Protein AF-A0A353BAY8-F1 (afdb_monomer_lite)

Secondary structure (DSSP, 8-state):
------SEEPPTT--HHHHTT-SS-EEEEEEPTT-TT-SS-EEEEEEE-TT--HHHHHHHHHHHHHHHHHHHHHHHTT----SHHHHHHHHHHHHHHHHIIIIIHHHHHS---HHHHHHHHHHHHHHHHHHHHHHHHH----------

Sequence (148 aa):
MPALRPAGVLPEDIASDQIMSLDESGVYFYPDYSDADSTTSSMAVVYFKKSASMGAMMGGGIFHMFVCAAFAAGVVARLNLPSFSSRFGYVLAMGFLIATWADVGNMIWWHYPPVWAGFHYAYDILSWTLAGLLIAAIIKPETAELPS

Structure (mmCIF, N/CA/C/O backbone):
data_AF-A0A353BAY8-F1
#
_entry.id   AF-A0A353BAY8-F1
#
loop_
_atom_site.group_PDB
_atom_site.id
_atom_site.type_symbol
_atom_site.label_atom_id
_atom_site.label_alt_id
_atom_site.label_comp_id
_atom_site.label_asym_id
_atom_site.label_entity_id
_atom_site.label_seq_id
_atom_site.pdbx_PDB_ins_code
_atom_site.Cartn_x
_atom_site.Cartn_y
_atom_site.Cartn_z
_atom_site.occupancy
_atom_site.B_iso_or_equiv
_atom_site.auth_seq_id
_atom_site.auth_comp_id
_atom_site.auth_asym_id
_atom_site.auth_atom_id
_atom_site.pdbx_PDB_model_num
ATOM 1 N N . MET A 1 1 ? 22.035 5.841 -0.884 1.00 44.66 1 MET A N 1
ATOM 2 C CA . MET A 1 1 ? 21.374 5.268 -2.077 1.00 44.66 1 MET A CA 1
ATOM 3 C C . MET A 1 1 ? 22.227 5.597 -3.285 1.00 44.66 1 MET A C 1
ATOM 5 O O . MET A 1 1 ? 22.648 6.746 -3.368 1.00 44.66 1 MET A O 1
ATOM 9 N N . PRO A 1 2 ? 22.534 4.642 -4.177 1.00 41.44 2 PRO A N 1
ATOM 10 C CA . PRO A 1 2 ? 23.128 4.990 -5.462 1.00 41.44 2 PRO A CA 1
ATOM 11 C C . PRO A 1 2 ? 22.146 5.892 -6.219 1.00 41.44 2 PRO A C 1
ATOM 13 O O . PRO A 1 2 ? 20.947 5.619 -6.231 1.00 41.44 2 PRO A O 1
ATOM 16 N N . ALA A 1 3 ? 22.638 6.993 -6.787 1.00 49.12 3 ALA A N 1
ATOM 17 C CA . ALA A 1 3 ? 21.828 7.857 -7.634 1.00 49.12 3 ALA A CA 1
ATOM 18 C C . ALA A 1 3 ? 21.283 7.023 -8.804 1.00 49.12 3 ALA A C 1
ATOM 20 O O . ALA A 1 3 ? 22.066 6.408 -9.531 1.00 49.12 3 ALA A O 1
ATOM 21 N N . LEU A 1 4 ? 19.956 6.971 -8.960 1.00 52.44 4 LEU A N 1
ATOM 22 C CA . LEU A 1 4 ? 19.326 6.410 -10.153 1.00 52.44 4 LEU A CA 1
ATOM 23 C C . LEU A 1 4 ? 19.778 7.268 -11.334 1.00 52.44 4 LEU A C 1
ATOM 25 O O . LEU A 1 4 ? 19.343 8.409 -11.476 1.00 52.44 4 LEU A O 1
ATOM 29 N N . ARG A 1 5 ? 20.707 6.749 -12.141 1.00 59.53 5 ARG A N 1
ATOM 30 C CA . ARG A 1 5 ? 21.035 7.381 -13.415 1.00 59.53 5 ARG A CA 1
ATOM 31 C C . ARG A 1 5 ? 19.842 7.159 -14.345 1.00 59.53 5 ARG A C 1
ATOM 33 O O . ARG A 1 5 ? 19.395 6.016 -14.446 1.00 59.53 5 ARG A O 1
ATOM 40 N N . PRO A 1 6 ? 19.306 8.213 -14.975 1.00 60.38 6 PRO A N 1
ATOM 41 C CA . PRO A 1 6 ? 18.285 8.034 -15.997 1.00 60.38 6 PRO A CA 1
ATOM 42 C C . PRO A 1 6 ? 18.814 7.132 -17.110 1.00 60.38 6 PRO A C 1
ATOM 44 O O . PRO A 1 6 ? 19.994 7.213 -17.456 1.00 60.38 6 PRO A O 1
ATOM 47 N N . ALA A 1 7 ? 17.936 6.292 -17.657 1.00 68.94 7 ALA A N 1
ATOM 48 C CA . ALA A 1 7 ? 18.250 5.460 -18.817 1.00 68.94 7 ALA A CA 1
ATOM 49 C C . ALA A 1 7 ? 18.396 6.323 -20.084 1.00 68.94 7 ALA A C 1
ATOM 51 O O . ALA A 1 7 ? 19.192 6.017 -20.966 1.00 68.94 7 ALA A O 1
ATOM 52 N N . GLY A 1 8 ? 17.677 7.449 -20.153 1.00 69.75 8 GLY A N 1
ATOM 53 C CA . GLY A 1 8 ? 17.826 8.431 -21.223 1.00 69.75 8 GLY A CA 1
ATOM 54 C C . GLY A 1 8 ? 16.785 9.549 -21.175 1.00 69.75 8 GLY A C 1
ATOM 55 O O . GLY A 1 8 ? 15.936 9.601 -20.282 1.00 69.75 8 GLY A O 1
ATOM 56 N N . VAL A 1 9 ? 16.858 10.441 -22.160 1.00 68.31 9 VAL A N 1
ATOM 57 C CA . VAL A 1 9 ? 15.823 11.439 -22.471 1.00 68.31 9 VAL A CA 1
ATOM 58 C C . VAL A 1 9 ? 15.078 10.942 -23.706 1.00 68.31 9 VAL A C 1
ATOM 60 O O . VAL A 1 9 ? 15.723 10.500 -24.659 1.00 68.31 9 VAL A O 1
ATOM 63 N N . LEU A 1 10 ? 13.744 10.954 -23.678 1.00 68.31 10 LEU A N 1
ATOM 64 C CA . LEU A 1 10 ? 12.954 10.586 -24.852 1.00 68.31 10 LEU A CA 1
ATOM 65 C C . LEU A 1 10 ? 12.970 11.738 -25.864 1.00 68.31 10 LEU A C 1
ATOM 67 O O . LEU A 1 10 ? 12.772 12.882 -25.457 1.00 68.31 10 LEU A O 1
ATOM 71 N N . PRO A 1 11 ? 13.180 11.466 -27.161 1.00 67.62 11 PRO A N 1
ATOM 72 C CA . PRO A 1 11 ? 12.954 12.466 -28.197 1.00 67.62 11 PRO A CA 1
ATOM 73 C C . PRO A 1 11 ? 11.479 12.909 -28.230 1.00 67.62 11 PRO A C 1
ATOM 75 O O . PRO A 1 11 ? 10.582 12.124 -27.918 1.00 67.62 11 PRO A O 1
ATOM 78 N N . GLU A 1 12 ? 11.233 14.173 -28.594 1.00 59.88 12 GLU A N 1
ATOM 79 C CA . GLU A 1 12 ? 9.893 14.795 -28.612 1.00 59.88 12 GLU A CA 1
ATOM 80 C C . GLU A 1 12 ? 8.890 14.093 -29.537 1.00 59.88 12 GLU A C 1
ATOM 82 O O . GLU A 1 12 ? 7.684 14.144 -29.303 1.00 59.88 12 GLU A O 1
ATOM 87 N N . ASP A 1 13 ? 9.377 13.440 -30.591 1.00 62.38 13 ASP A N 1
ATOM 88 C CA . ASP A 1 13 ? 8.576 12.799 -31.630 1.00 62.38 13 ASP A CA 1
ATOM 89 C C . ASP A 1 13 ? 8.397 11.292 -31.414 1.00 62.38 13 ASP A C 1
ATOM 91 O O . ASP A 1 13 ? 7.902 10.602 -32.312 1.00 62.38 13 ASP A O 1
ATOM 95 N N . ILE A 1 14 ? 8.762 10.769 -30.233 1.00 67.12 14 ILE A N 1
ATOM 96 C CA . ILE A 1 14 ? 8.607 9.344 -29.958 1.00 67.12 14 ILE A CA 1
ATOM 97 C C . ILE A 1 14 ? 7.115 8.972 -29.994 1.00 67.12 14 ILE A C 1
ATOM 99 O O . ILE A 1 14 ? 6.320 9.283 -29.105 1.00 67.12 14 ILE A O 1
ATOM 103 N N . ALA A 1 15 ? 6.713 8.284 -31.060 1.00 60.69 15 ALA A N 1
ATOM 104 C CA . ALA A 1 15 ? 5.398 7.669 -31.132 1.00 60.69 15 ALA A CA 1
ATOM 105 C C . ALA A 1 15 ? 5.310 6.552 -30.076 1.00 60.69 15 ALA A C 1
ATOM 107 O O . ALA A 1 15 ? 6.316 5.913 -29.754 1.00 60.69 15 ALA A O 1
ATOM 108 N N . SER A 1 16 ? 4.104 6.245 -29.582 1.00 60.22 16 SER A N 1
ATOM 109 C CA . SER A 1 16 ? 3.862 5.118 -28.658 1.00 60.22 16 SER A CA 1
ATOM 110 C C . SER A 1 16 ? 4.519 3.811 -29.115 1.00 60.22 16 SER A C 1
ATOM 112 O O . SER A 1 16 ? 4.970 3.006 -28.303 1.00 60.22 16 SER A O 1
ATOM 114 N N . ASP A 1 17 ? 4.622 3.635 -30.429 1.00 61.41 17 ASP A N 1
ATOM 115 C CA . ASP A 1 17 ? 5.129 2.434 -31.082 1.00 61.41 17 ASP A CA 1
ATOM 116 C C . ASP A 1 17 ? 6.667 2.355 -31.035 1.00 61.41 17 ASP A C 1
ATOM 118 O O . ASP A 1 17 ? 7.240 1.266 -31.047 1.00 61.41 17 ASP A O 1
ATOM 122 N N . GLN A 1 18 ? 7.347 3.499 -30.908 1.00 64.25 18 GLN A N 1
ATOM 123 C CA . GLN A 1 18 ? 8.800 3.593 -30.750 1.00 64.25 18 GLN A CA 1
ATOM 124 C C . GLN A 1 18 ? 9.246 3.429 -29.290 1.00 64.25 18 GLN A C 1
ATOM 126 O O . GLN A 1 18 ? 10.379 3.018 -29.047 1.00 64.25 18 GLN A O 1
ATOM 131 N N . ILE A 1 19 ? 8.368 3.635 -28.304 1.00 66.19 19 ILE A N 1
ATOM 132 C CA . ILE A 1 19 ? 8.665 3.344 -26.885 1.00 66.19 19 ILE A CA 1
ATOM 133 C C . ILE A 1 19 ? 9.015 1.860 -26.697 1.00 66.19 19 ILE A C 1
ATOM 135 O O . ILE A 1 19 ? 9.903 1.505 -25.924 1.00 66.19 19 ILE A O 1
ATOM 139 N N . MET A 1 20 ? 8.370 0.980 -27.464 1.00 65.88 20 MET A N 1
ATOM 140 C CA . MET A 1 20 ? 8.646 -0.460 -27.446 1.00 65.88 20 MET A CA 1
ATOM 141 C C . MET A 1 20 ? 10.010 -0.818 -28.064 1.00 65.88 20 MET A C 1
ATOM 143 O O . MET A 1 20 ? 10.485 -1.940 -27.882 1.00 65.88 20 MET A O 1
ATOM 147 N N . SER A 1 21 ? 10.650 0.125 -28.769 1.00 70.75 21 SER A N 1
ATOM 148 C CA . SER A 1 21 ? 11.984 -0.036 -29.362 1.00 70.75 21 SER A CA 1
ATOM 149 C C . SER A 1 21 ? 13.133 0.339 -28.420 1.00 70.75 21 SER A C 1
ATOM 151 O O . SER A 1 21 ? 14.282 0.060 -28.747 1.00 70.75 21 SER A O 1
ATOM 153 N N . LEU A 1 22 ? 12.841 0.910 -27.243 1.00 74.19 22 LEU A N 1
ATOM 154 C CA . LEU A 1 22 ? 13.859 1.267 -26.252 1.00 74.19 22 LEU A CA 1
ATOM 155 C C . LEU A 1 22 ? 14.697 0.045 -25.848 1.00 74.19 22 LEU A C 1
ATOM 157 O O . LEU A 1 22 ? 14.179 -1.061 -25.656 1.00 74.19 22 LEU A O 1
ATOM 161 N N . ASP A 1 23 ? 16.008 0.237 -25.708 1.00 72.31 23 ASP A N 1
ATOM 162 C CA . ASP A 1 23 ? 16.954 -0.863 -25.498 1.00 72.31 23 ASP A CA 1
ATOM 163 C C . ASP A 1 23 ? 16.815 -1.518 -24.117 1.00 72.31 23 ASP A C 1
ATOM 165 O O . ASP A 1 23 ? 16.898 -2.748 -24.011 1.00 72.31 23 ASP A O 1
ATOM 169 N N . GLU A 1 24 ? 16.489 -0.737 -23.085 1.00 78.00 24 GLU A N 1
ATOM 170 C CA . GLU A 1 24 ? 16.426 -1.177 -21.690 1.00 78.00 24 GLU A CA 1
ATOM 171 C C . GLU A 1 24 ? 15.165 -0.703 -20.946 1.00 78.00 24 GLU A C 1
ATOM 173 O O . GLU A 1 24 ? 14.406 0.138 -21.412 1.00 78.00 24 GLU A O 1
ATOM 178 N N . SER A 1 25 ? 14.894 -1.312 -19.786 1.00 81.94 25 SER A N 1
ATOM 179 C CA . SER A 1 25 ? 13.868 -0.817 -18.857 1.00 81.94 25 SER A CA 1
ATOM 180 C C . SER A 1 25 ? 14.494 0.224 -17.943 1.00 81.94 25 SER A C 1
ATOM 182 O O . SER A 1 25 ? 15.594 0.000 -17.439 1.00 81.94 25 SER A O 1
ATOM 184 N N . GLY A 1 26 ? 13.799 1.320 -17.658 1.00 81.00 26 GLY A N 1
ATOM 185 C CA . GLY A 1 26 ? 14.408 2.396 -16.892 1.00 81.00 26 GLY A CA 1
ATOM 186 C C . GLY A 1 26 ? 13.534 3.622 -16.728 1.00 81.00 26 GLY A C 1
ATOM 187 O O . GLY A 1 26 ? 12.377 3.654 -17.143 1.00 81.00 26 GLY A O 1
ATOM 188 N N . VAL A 1 27 ? 14.112 4.618 -16.064 1.00 79.12 27 VAL A N 1
ATOM 189 C CA . VAL A 1 27 ? 13.515 5.940 -15.897 1.00 79.12 27 VAL A CA 1
ATOM 190 C C . VAL A 1 27 ? 13.943 6.811 -17.069 1.00 79.12 27 VAL A C 1
ATOM 192 O O . VAL A 1 27 ? 15.140 6.960 -17.320 1.00 79.12 27 VAL A O 1
ATOM 195 N N . TYR A 1 28 ? 12.963 7.393 -17.744 1.00 79.06 28 TYR A N 1
ATOM 196 C CA . TYR A 1 28 ? 13.140 8.276 -18.879 1.00 79.06 28 TYR A CA 1
ATOM 197 C C . TYR A 1 28 ? 12.541 9.646 -18.578 1.00 79.06 28 TYR A C 1
ATOM 199 O O . TYR A 1 28 ? 11.479 9.754 -17.959 1.00 79.06 28 TYR A O 1
ATOM 207 N N . PHE A 1 29 ? 13.226 10.690 -19.028 1.00 78.00 29 PHE A N 1
ATOM 208 C CA . PHE A 1 29 ? 12.716 12.054 -18.963 1.00 78.00 29 PHE A CA 1
ATOM 209 C C . PHE A 1 29 ? 11.968 12.385 -20.246 1.00 78.00 29 PHE A C 1
ATOM 211 O O . PHE A 1 29 ? 12.490 12.168 -21.340 1.00 78.00 29 PHE A O 1
ATOM 218 N N . TYR A 1 30 ? 10.753 12.898 -20.096 1.00 73.06 30 TYR A N 1
ATOM 219 C CA . TYR A 1 30 ? 9.973 13.442 -21.194 1.00 73.06 30 TYR A CA 1
ATOM 220 C C . TYR A 1 30 ? 10.200 14.964 -21.255 1.00 73.06 30 TYR A C 1
ATOM 222 O O . TYR A 1 30 ? 10.015 15.627 -20.221 1.00 73.06 30 TYR A O 1
ATOM 230 N N . PRO A 1 31 ? 10.630 15.509 -22.407 1.00 69.00 31 PRO A N 1
ATOM 231 C CA . PRO A 1 31 ? 10.996 16.917 -22.543 1.00 69.00 31 PRO A CA 1
ATOM 232 C C . PRO A 1 31 ? 9.793 17.846 -22.342 1.00 69.00 31 PRO A C 1
ATOM 234 O O . PRO A 1 31 ? 8.636 17.450 -22.491 1.00 69.00 31 PRO A O 1
ATOM 237 N N . ASP A 1 32 ? 10.070 19.081 -21.936 1.00 70.62 32 ASP A N 1
ATOM 238 C CA . ASP A 1 32 ? 9.067 20.136 -21.816 1.00 70.62 32 ASP A CA 1
ATOM 239 C C . ASP A 1 32 ? 8.736 20.719 -23.197 1.00 70.62 32 ASP A C 1
ATOM 241 O O . ASP A 1 32 ? 9.614 21.253 -23.865 1.00 70.62 32 ASP A O 1
ATOM 245 N N . TYR A 1 33 ? 7.463 20.665 -23.607 1.00 66.69 33 TYR A N 1
ATOM 246 C CA . TYR A 1 33 ? 7.010 21.196 -24.903 1.00 66.69 33 TYR A CA 1
ATOM 247 C C . TYR A 1 33 ? 7.247 22.704 -25.070 1.00 66.69 33 TYR A C 1
ATOM 249 O O . TYR A 1 33 ? 7.201 23.221 -26.185 1.00 66.69 33 TYR A O 1
ATOM 257 N N . SER A 1 34 ? 7.420 23.438 -23.967 1.00 69.62 34 SER A N 1
ATOM 258 C CA . SER A 1 34 ? 7.703 24.873 -24.006 1.00 69.62 34 SER A CA 1
ATOM 259 C C . SER A 1 34 ? 9.184 25.197 -24.222 1.00 69.62 34 SER A C 1
ATOM 261 O O . SER A 1 34 ? 9.498 26.325 -24.604 1.00 69.62 34 SER A O 1
ATOM 263 N N . ASP A 1 35 ? 10.075 24.220 -24.019 1.00 67.06 35 ASP A N 1
ATOM 264 C CA . ASP A 1 35 ? 11.524 24.355 -24.174 1.00 67.06 35 ASP A CA 1
ATOM 265 C C . ASP A 1 35 ? 12.165 22.991 -24.509 1.00 67.06 35 ASP A C 1
ATOM 267 O O . ASP A 1 35 ? 12.870 22.378 -23.697 1.00 67.06 35 ASP A O 1
ATOM 271 N N . ALA A 1 36 ? 11.874 22.518 -25.726 1.00 59.19 36 ALA A N 1
ATOM 272 C CA . ALA A 1 36 ? 12.259 21.209 -26.260 1.00 59.19 36 ALA A CA 1
ATOM 273 C C . ALA A 1 36 ? 13.777 20.951 -26.279 1.00 59.19 36 ALA A C 1
ATOM 275 O O . ALA A 1 36 ? 14.218 19.804 -26.198 1.00 59.19 36 ALA A O 1
ATOM 276 N N . ASP A 1 37 ? 14.579 22.017 -26.361 1.00 61.03 37 ASP A N 1
ATOM 277 C CA . ASP A 1 37 ? 16.043 21.948 -26.396 1.00 61.03 37 ASP A CA 1
ATOM 278 C C . ASP A 1 37 ? 16.666 21.906 -24.987 1.00 61.03 37 ASP A C 1
ATOM 280 O O . ASP A 1 37 ? 17.872 21.663 -24.830 1.00 61.03 37 ASP A O 1
ATOM 284 N N . SER A 1 38 ? 15.874 22.126 -23.932 1.00 59.50 38 SER A N 1
ATOM 285 C CA . SER A 1 38 ? 16.382 22.121 -22.566 1.00 59.50 38 SER A CA 1
ATOM 286 C C . SER A 1 38 ? 16.523 20.696 -22.021 1.00 59.50 38 SER A C 1
ATOM 288 O O . SER A 1 38 ? 15.573 19.980 -21.725 1.00 59.50 38 SER A O 1
ATOM 290 N N . THR A 1 39 ? 17.768 20.280 -21.791 1.00 55.41 39 THR A N 1
ATOM 291 C CA . THR A 1 39 ? 18.076 19.022 -21.074 1.00 55.41 39 THR A CA 1
ATOM 292 C C . THR A 1 39 ? 17.857 19.125 -19.559 1.00 55.41 39 THR A C 1
ATOM 294 O O . THR A 1 39 ? 18.055 18.156 -18.825 1.00 55.41 39 THR A O 1
ATOM 297 N N . THR A 1 40 ? 17.468 20.309 -19.080 1.00 61.97 40 THR A N 1
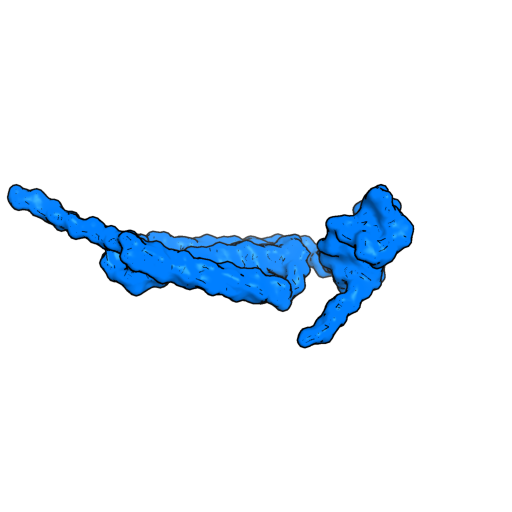ATOM 298 C CA . THR A 1 40 ? 17.285 20.645 -17.664 1.00 61.97 40 THR A CA 1
ATOM 299 C C . THR A 1 40 ? 15.823 20.782 -17.245 1.00 61.97 40 THR A C 1
ATOM 301 O O . THR A 1 40 ? 15.562 20.719 -16.044 1.00 61.97 40 THR A O 1
ATOM 304 N N . SER A 1 41 ? 14.882 20.957 -18.185 1.00 63.22 41 SER A N 1
ATOM 305 C CA . SER A 1 41 ? 13.442 20.967 -17.899 1.00 63.22 41 SER A CA 1
ATOM 306 C C . SER A 1 41 ? 12.808 19.688 -18.434 1.00 63.22 41 SER A C 1
ATOM 308 O O . SER A 1 41 ? 12.740 19.460 -19.638 1.00 63.22 41 SER A O 1
ATOM 310 N N . SER A 1 42 ? 12.352 18.822 -17.533 1.00 64.69 42 SER A N 1
ATOM 311 C CA . SER A 1 42 ? 11.546 17.656 -17.893 1.00 64.69 42 SER A CA 1
ATOM 312 C C . SER A 1 42 ? 10.123 17.879 -17.415 1.00 64.69 42 SER A C 1
ATOM 314 O O . SER A 1 42 ? 9.907 18.071 -16.216 1.00 64.69 42 SER A O 1
ATOM 316 N N . MET A 1 43 ? 9.152 17.788 -18.318 1.00 73.06 43 MET A N 1
ATOM 317 C CA . MET A 1 43 ? 7.738 17.891 -17.960 1.00 73.06 43 MET A CA 1
ATOM 318 C C . MET A 1 43 ? 7.258 16.643 -17.210 1.00 73.06 43 MET A C 1
ATOM 320 O O . MET A 1 43 ? 6.408 16.737 -16.324 1.00 73.06 43 MET A O 1
ATOM 324 N N . ALA A 1 44 ? 7.804 15.470 -17.540 1.00 74.25 44 ALA A N 1
ATOM 325 C CA . ALA A 1 44 ? 7.454 14.226 -16.867 1.00 74.25 44 ALA A CA 1
ATOM 326 C C . ALA A 1 44 ? 8.649 13.281 -16.727 1.00 74.25 44 ALA A C 1
ATOM 328 O O . ALA A 1 44 ? 9.585 13.280 -17.527 1.00 74.25 44 ALA A O 1
ATOM 329 N N . VAL A 1 45 ? 8.574 12.436 -15.702 1.00 75.62 45 VAL A N 1
ATOM 330 C CA . VAL A 1 45 ? 9.491 11.321 -15.469 1.00 75.62 45 VAL A CA 1
ATOM 331 C C . VAL A 1 45 ? 8.679 10.042 -15.604 1.00 75.62 45 VAL A C 1
ATOM 333 O O . VAL A 1 45 ? 7.724 9.841 -14.855 1.00 75.62 45 VAL A O 1
ATOM 336 N N . VAL A 1 46 ? 9.035 9.185 -16.558 1.00 77.69 46 VAL A N 1
ATOM 337 C CA . VAL A 1 46 ? 8.283 7.962 -16.861 1.00 77.69 46 VAL A CA 1
ATOM 338 C C . VAL A 1 46 ? 9.178 6.749 -16.669 1.00 77.69 46 VAL A C 1
ATOM 340 O O . VAL A 1 46 ? 10.320 6.725 -17.119 1.00 77.69 46 VAL A O 1
ATOM 343 N N . TYR A 1 47 ? 8.663 5.726 -15.993 1.00 79.44 47 TYR A N 1
ATOM 344 C CA . TYR A 1 47 ? 9.339 4.439 -15.886 1.00 79.44 47 TYR A CA 1
ATOM 345 C C . TYR A 1 47 ? 8.777 3.462 -16.919 1.00 79.44 47 TYR A C 1
ATOM 347 O O . TYR A 1 47 ? 7.574 3.207 -16.936 1.00 79.44 47 TYR A O 1
ATOM 355 N N . PHE A 1 48 ? 9.648 2.884 -17.747 1.00 79.25 48 PHE A N 1
ATOM 356 C CA . PHE A 1 48 ? 9.275 1.879 -18.741 1.00 79.25 48 PHE A CA 1
ATOM 357 C C . PHE A 1 48 ? 9.839 0.507 -18.392 1.00 79.25 48 PHE A C 1
ATOM 359 O O . PHE A 1 48 ? 11.019 0.362 -18.066 1.00 79.25 48 PHE A O 1
ATOM 366 N N . LYS A 1 49 ? 8.992 -0.520 -18.524 1.00 78.38 49 LYS A N 1
ATOM 367 C CA . LYS A 1 49 ? 9.373 -1.928 -18.386 1.00 78.38 49 LYS A CA 1
ATOM 368 C C . LYS A 1 49 ? 9.138 -2.670 -19.700 1.00 78.38 49 LYS A C 1
ATOM 370 O O . LYS A 1 49 ? 7.999 -2.878 -20.104 1.00 78.38 49 LYS A O 1
ATOM 375 N N . LYS A 1 50 ? 10.227 -3.111 -20.330 1.00 72.12 50 LYS A N 1
ATOM 376 C CA . LYS A 1 50 ? 10.258 -3.676 -21.692 1.00 72.12 50 LYS A CA 1
ATOM 377 C C . LYS A 1 50 ? 9.561 -5.035 -21.835 1.00 72.12 50 LYS A C 1
ATOM 379 O O . LYS A 1 50 ? 9.033 -5.347 -22.893 1.00 72.12 50 LYS A O 1
ATOM 384 N N . SER A 1 51 ? 9.557 -5.865 -20.791 1.00 66.81 51 SER A N 1
ATOM 385 C CA . SER A 1 51 ? 9.078 -7.257 -20.862 1.00 66.81 51 SER A CA 1
ATOM 386 C C . SER A 1 51 ? 8.020 -7.577 -19.806 1.00 66.81 51 SER A C 1
ATOM 388 O O . SER A 1 51 ? 8.176 -8.452 -18.950 1.00 66.81 51 SER A O 1
ATOM 390 N N . ALA A 1 52 ? 6.900 -6.862 -19.860 1.00 73.06 52 ALA A N 1
ATOM 391 C CA . ALA A 1 52 ? 5.726 -7.203 -19.072 1.00 73.06 52 ALA A CA 1
ATOM 392 C C . ALA A 1 52 ? 4.963 -8.371 -19.723 1.00 73.06 52 ALA A C 1
ATOM 394 O O . ALA A 1 52 ? 4.335 -8.217 -20.767 1.00 73.06 52 ALA A O 1
ATOM 395 N N . SER A 1 53 ? 4.995 -9.556 -19.107 1.00 87.75 53 SER A N 1
ATOM 396 C CA . SER A 1 53 ? 4.090 -10.638 -19.508 1.00 87.75 53 SER A CA 1
ATOM 397 C C . SER A 1 53 ? 2.665 -10.283 -19.087 1.00 87.75 53 SER A C 1
ATOM 399 O O . SER A 1 53 ? 2.367 -10.243 -17.892 1.00 87.75 53 SER A O 1
ATOM 401 N N . MET A 1 54 ? 1.779 -10.068 -20.064 1.00 87.19 54 MET A N 1
ATOM 402 C CA . MET A 1 54 ? 0.360 -9.795 -19.813 1.00 87.19 54 MET A CA 1
ATOM 403 C C . MET A 1 54 ? -0.282 -10.901 -18.962 1.00 87.19 54 MET A C 1
ATOM 405 O O . MET A 1 54 ? -1.004 -10.615 -18.014 1.00 87.19 54 MET A O 1
ATOM 409 N N . GLY A 1 55 ? 0.037 -12.170 -19.239 1.00 92.44 55 GLY A N 1
ATO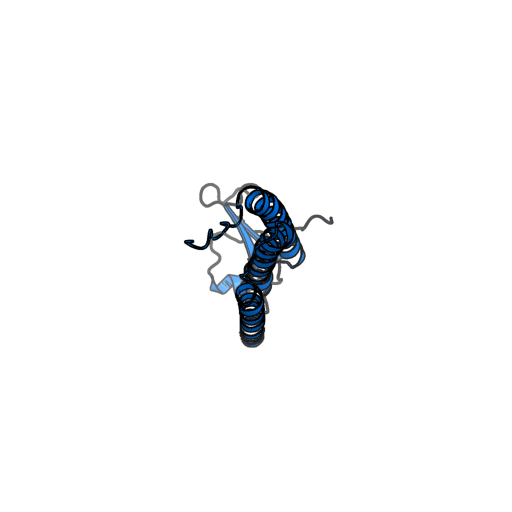M 410 C CA . GLY A 1 55 ? -0.465 -13.300 -18.452 1.00 92.44 55 GLY A CA 1
ATOM 411 C C . GLY A 1 55 ? 0.008 -13.272 -16.996 1.00 92.44 55 GLY A C 1
ATOM 412 O O . GLY A 1 55 ? -0.782 -13.528 -16.090 1.00 92.44 55 GLY A O 1
ATOM 413 N N . ALA A 1 56 ? 1.270 -12.903 -16.753 1.00 91.06 56 ALA A N 1
ATOM 414 C CA . ALA A 1 56 ? 1.798 -12.765 -15.395 1.00 91.06 56 ALA A CA 1
ATOM 415 C C . ALA A 1 56 ? 1.181 -11.567 -14.653 1.00 91.06 56 ALA A C 1
ATOM 417 O O . ALA A 1 56 ? 0.870 -11.686 -13.471 1.00 91.06 56 ALA A O 1
ATOM 418 N N . MET A 1 57 ? 0.965 -10.443 -15.345 1.00 92.50 57 MET A N 1
ATOM 419 C CA . MET A 1 57 ? 0.281 -9.267 -14.797 1.00 92.50 57 MET A CA 1
ATOM 420 C C . MET A 1 57 ? -1.163 -9.603 -14.410 1.00 92.50 57 MET A C 1
ATOM 422 O O . MET A 1 57 ? -1.562 -9.348 -13.279 1.00 92.50 57 MET A O 1
ATOM 426 N N . MET A 1 58 ? -1.919 -10.245 -15.306 1.00 95.62 58 MET A N 1
ATOM 427 C CA . MET A 1 58 ? -3.292 -10.689 -15.044 1.00 95.62 58 MET A CA 1
ATOM 428 C C . MET A 1 58 ? -3.359 -11.682 -13.881 1.00 95.62 58 MET A C 1
ATOM 430 O O . MET A 1 58 ? -4.147 -11.500 -12.956 1.00 95.62 58 MET A O 1
ATOM 434 N N . GLY A 1 59 ? -2.520 -12.723 -13.902 1.00 96.31 59 GLY A N 1
ATOM 435 C CA . GLY A 1 59 ? -2.492 -13.741 -12.850 1.00 96.31 59 GLY A CA 1
ATOM 436 C C . GLY A 1 59 ? -2.100 -13.164 -11.489 1.00 96.31 59 GLY A C 1
ATOM 437 O O . GLY A 1 59 ? -2.765 -13.434 -10.489 1.00 96.31 59 GLY A O 1
ATOM 438 N N . GLY A 1 60 ? -1.068 -12.314 -11.460 1.00 95.81 60 GLY A N 1
ATOM 439 C CA . GLY A 1 60 ? -0.655 -11.585 -10.263 1.00 95.81 60 GLY A CA 1
ATOM 440 C C . GLY A 1 60 ? -1.748 -10.647 -9.754 1.00 95.81 60 GLY A C 1
ATOM 441 O O . GLY A 1 60 ? -2.021 -10.629 -8.558 1.00 95.81 60 GLY A O 1
ATOM 442 N N . GLY A 1 61 ? -2.423 -9.936 -10.659 1.00 96.25 61 GLY A N 1
ATOM 443 C CA . GLY A 1 61 ? -3.525 -9.032 -10.346 1.00 96.25 61 GLY A CA 1
ATOM 444 C C . GLY A 1 61 ? -4.729 -9.749 -9.741 1.00 96.25 61 GLY A C 1
ATOM 445 O O . GLY A 1 61 ? -5.243 -9.318 -8.714 1.00 96.25 61 GLY A O 1
ATOM 446 N N . ILE A 1 62 ? -5.149 -10.883 -10.311 1.00 98.00 62 ILE A N 1
ATOM 447 C CA . ILE A 1 62 ? -6.251 -11.697 -9.770 1.00 98.00 62 ILE A CA 1
ATOM 448 C C . ILE A 1 62 ? -5.915 -12.197 -8.365 1.00 98.00 62 ILE A C 1
ATOM 450 O O . ILE A 1 62 ? -6.726 -12.062 -7.448 1.00 98.00 62 ILE A O 1
ATOM 454 N N . PHE A 1 63 ? -4.719 -12.759 -8.184 1.00 98.06 63 PHE A N 1
ATOM 455 C CA . PHE A 1 63 ? -4.290 -13.253 -6.8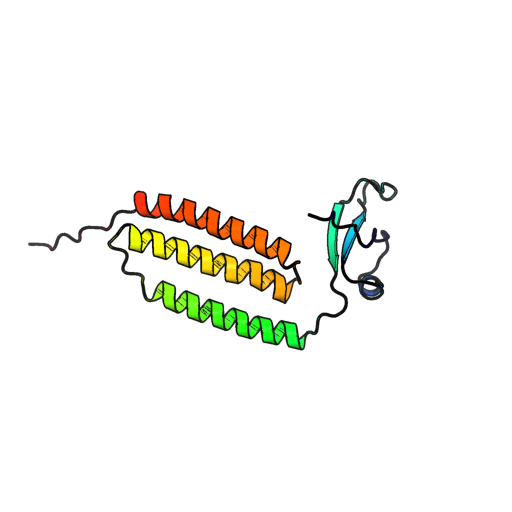80 1.00 98.06 63 PHE A CA 1
ATOM 456 C C . PHE A 1 63 ? -4.215 -12.125 -5.842 1.00 98.06 63 PHE A C 1
ATOM 458 O O . PHE A 1 63 ? -4.703 -12.273 -4.724 1.00 98.06 63 PHE A O 1
ATOM 465 N N . HIS A 1 64 ? -3.666 -10.972 -6.223 1.00 97.94 64 HIS A N 1
ATOM 466 C CA . HIS A 1 64 ? -3.598 -9.782 -5.376 1.00 97.94 64 HIS A CA 1
ATOM 467 C C . HIS A 1 64 ? -4.988 -9.280 -4.969 1.00 97.94 64 HIS A C 1
ATOM 469 O O . HIS A 1 64 ? -5.227 -9.075 -3.780 1.00 97.94 64 HIS A O 1
ATOM 475 N N . MET A 1 65 ? -5.934 -9.186 -5.909 1.00 98.00 65 MET A N 1
ATOM 476 C CA . MET A 1 65 ? -7.319 -8.808 -5.603 1.00 98.00 65 MET A CA 1
ATOM 477 C C . MET A 1 65 ? -7.996 -9.808 -4.662 1.00 98.00 65 MET A C 1
ATOM 479 O O . MET A 1 65 ? -8.705 -9.396 -3.745 1.00 98.00 65 MET A O 1
ATOM 483 N N . PHE A 1 66 ? -7.748 -11.111 -4.831 1.00 98.25 66 PHE A N 1
ATOM 484 C CA . PHE A 1 66 ? -8.248 -12.136 -3.915 1.00 98.25 66 PHE A CA 1
ATOM 485 C C . PHE A 1 66 ? -7.707 -11.945 -2.490 1.00 98.25 66 PHE A C 1
ATOM 487 O O . PHE A 1 66 ? -8.478 -11.979 -1.530 1.00 98.25 66 PHE A O 1
ATOM 494 N N . VAL A 1 67 ? -6.404 -11.689 -2.341 1.00 98.00 67 VAL A N 1
ATOM 495 C CA . VAL A 1 67 ? -5.778 -11.424 -1.035 1.00 98.00 67 VAL A CA 1
ATOM 496 C C . VAL A 1 67 ? -6.364 -10.167 -0.388 1.00 98.00 67 VAL A C 1
ATOM 498 O O . VAL A 1 67 ? -6.739 -10.207 0.784 1.00 98.00 67 VAL A O 1
ATOM 501 N N . CYS A 1 68 ? -6.506 -9.071 -1.140 1.00 98.06 68 CYS A N 1
ATOM 502 C CA . CYS A 1 68 ? -7.132 -7.845 -0.644 1.00 98.06 68 CYS A CA 1
ATOM 503 C C . CYS A 1 68 ? -8.586 -8.078 -0.212 1.00 98.06 68 CYS A C 1
ATOM 505 O O . CYS A 1 68 ? -8.981 -7.616 0.855 1.00 98.06 68 CYS A O 1
ATOM 507 N N . ALA A 1 69 ? -9.370 -8.832 -0.987 1.00 98.12 69 ALA A N 1
ATOM 508 C CA . ALA A 1 69 ? -10.754 -9.154 -0.647 1.00 98.12 69 ALA A CA 1
ATOM 509 C C . ALA A 1 69 ? -10.855 -10.013 0.624 1.00 98.12 69 ALA A C 1
ATOM 511 O O . ALA A 1 69 ? -11.667 -9.720 1.502 1.00 98.12 69 ALA A O 1
ATOM 512 N N . ALA A 1 70 ? -10.006 -11.036 0.763 1.00 97.75 70 ALA A N 1
ATOM 513 C CA . ALA A 1 70 ? -9.953 -11.872 1.960 1.00 97.75 70 ALA A CA 1
ATOM 514 C C . ALA A 1 70 ? -9.552 -11.062 3.202 1.00 97.75 70 ALA A C 1
ATOM 516 O O . ALA A 1 70 ? -10.147 -11.217 4.271 1.00 97.75 70 ALA A O 1
ATOM 517 N N . PHE A 1 71 ? -8.581 -10.156 3.059 1.00 97.00 71 PHE A N 1
ATOM 518 C CA . PHE A 1 71 ? -8.171 -9.278 4.147 1.00 97.00 71 PHE A CA 1
ATOM 519 C C . PHE A 1 71 ? -9.287 -8.294 4.526 1.00 97.00 71 PHE A C 1
ATOM 521 O O . PHE A 1 71 ? -9.639 -8.199 5.702 1.00 97.00 71 PHE A O 1
ATOM 528 N N . ALA A 1 72 ? -9.916 -7.640 3.547 1.00 96.81 72 ALA A N 1
ATOM 529 C CA . ALA A 1 72 ? -11.058 -6.758 3.776 1.00 96.81 72 ALA A CA 1
ATOM 530 C C . ALA A 1 72 ? -12.201 -7.483 4.501 1.00 96.81 72 ALA A C 1
ATOM 532 O O . ALA A 1 72 ? -12.729 -6.966 5.485 1.00 96.81 72 ALA A O 1
ATOM 533 N N . ALA A 1 73 ? -12.530 -8.710 4.085 1.00 97.19 73 ALA A N 1
ATOM 534 C CA . ALA A 1 73 ? -13.523 -9.539 4.763 1.00 97.19 73 ALA A CA 1
ATOM 535 C C . ALA A 1 73 ? -13.142 -9.805 6.229 1.00 97.19 73 ALA A C 1
ATOM 537 O O . ALA A 1 73 ? -13.986 -9.685 7.116 1.00 97.19 73 ALA A O 1
ATOM 538 N N . GLY A 1 74 ? -11.868 -10.104 6.506 1.00 94.75 74 GLY A N 1
ATOM 539 C CA . GLY A 1 74 ? -11.360 -10.289 7.866 1.00 94.75 74 GLY A CA 1
ATOM 540 C C . GLY A 1 74 ? -11.473 -9.035 8.741 1.00 94.75 74 GLY A C 1
ATOM 541 O O . GLY A 1 74 ? -11.859 -9.138 9.906 1.00 94.75 74 GLY A O 1
ATOM 542 N N . VAL A 1 75 ? -11.185 -7.855 8.183 1.00 93.38 75 VAL A N 1
ATOM 543 C CA . VAL A 1 75 ? -11.310 -6.567 8.887 1.00 93.38 75 VAL A CA 1
ATOM 544 C C . VAL A 1 75 ? -12.777 -6.244 9.180 1.00 93.38 75 VAL A C 1
ATOM 546 O O . VAL A 1 75 ? -13.132 -5.953 10.322 1.00 93.38 75 VAL A O 1
ATOM 549 N N . VAL A 1 76 ? -13.652 -6.372 8.179 1.00 93.50 76 VAL A N 1
ATOM 550 C CA . VAL A 1 76 ? -15.096 -6.106 8.303 1.00 93.50 76 VAL A CA 1
ATOM 551 C C . VAL A 1 76 ? -15.783 -7.097 9.248 1.00 93.50 76 VAL A C 1
ATOM 553 O O . VAL A 1 76 ? -16.697 -6.728 9.981 1.00 93.50 76 VAL A O 1
ATOM 556 N N . ALA A 1 77 ? -15.316 -8.343 9.327 1.00 92.06 77 ALA A N 1
ATOM 557 C CA . ALA A 1 77 ? -15.833 -9.314 10.292 1.00 92.06 77 ALA A CA 1
ATOM 558 C C . ALA A 1 77 ? -15.573 -8.918 11.763 1.00 92.06 77 ALA A C 1
ATOM 560 O O . ALA A 1 77 ? -16.125 -9.533 12.676 1.00 92.06 77 ALA A O 1
ATOM 561 N N . ARG A 1 78 ? -14.732 -7.906 12.025 1.00 87.31 78 ARG A N 1
ATOM 562 C CA . ARG A 1 78 ? -14.314 -7.462 13.365 1.00 87.31 78 ARG A CA 1
ATOM 563 C C . ARG A 1 78 ? -14.758 -6.028 13.688 1.00 87.31 78 ARG A C 1
ATOM 565 O O . ARG A 1 78 ? -14.048 -5.304 14.374 1.00 87.31 78 ARG A O 1
ATOM 572 N N . LEU A 1 79 ? -15.962 -5.640 13.263 1.00 86.19 79 LEU A N 1
ATOM 573 C CA . LEU A 1 79 ? -16.540 -4.302 13.493 1.00 86.19 79 LEU A CA 1
ATOM 574 C C . LEU A 1 79 ? -16.995 -4.003 14.935 1.00 86.19 79 LEU A C 1
ATOM 576 O O . LEU A 1 79 ? -17.483 -2.909 15.209 1.00 86.19 79 LEU A O 1
ATOM 580 N N . ASN A 1 80 ? -16.842 -4.933 15.878 1.00 88.12 80 ASN A N 1
ATOM 581 C CA . ASN A 1 80 ? -17.105 -4.635 17.284 1.00 88.12 80 ASN A CA 1
ATOM 582 C C . ASN A 1 80 ? -15.907 -3.886 17.894 1.00 88.12 80 ASN A C 1
ATOM 584 O O . ASN A 1 80 ? -14.888 -4.509 18.203 1.00 88.12 80 ASN A O 1
ATOM 588 N N . LEU A 1 81 ? -16.028 -2.562 18.064 1.00 90.38 81 LEU A N 1
ATOM 589 C CA . LEU A 1 81 ? -14.913 -1.666 18.415 1.00 90.38 81 LEU A CA 1
ATOM 590 C C . LEU A 1 81 ? -15.056 -0.964 19.795 1.00 90.38 81 LEU A C 1
ATOM 592 O O . LEU A 1 81 ? -14.971 0.271 19.882 1.00 90.38 81 LEU A O 1
ATOM 596 N N . PRO A 1 82 ? -15.256 -1.704 20.905 1.00 92.06 82 PRO A N 1
ATOM 597 C CA . PRO A 1 82 ? -15.570 -1.113 22.208 1.00 92.06 82 PRO A CA 1
ATOM 598 C C . PRO A 1 82 ? -14.363 -0.424 22.860 1.00 92.06 82 PRO A C 1
ATOM 600 O O . PRO A 1 82 ? -14.502 0.529 23.623 1.00 92.06 82 PRO A O 1
ATOM 603 N N . SER A 1 83 ? -13.145 -0.867 22.564 1.00 93.56 83 SER A N 1
ATOM 604 C CA . SER A 1 83 ? -11.929 -0.360 23.200 1.00 93.56 83 SER A CA 1
ATOM 605 C C . SER A 1 83 ? -11.124 0.535 22.265 1.00 93.56 83 SER A C 1
ATOM 607 O O . SER A 1 83 ? -11.200 0.411 21.040 1.00 93.56 83 SER A O 1
ATOM 609 N N . PHE A 1 84 ? -10.297 1.406 22.845 1.00 95.06 84 PHE A N 1
ATOM 610 C CA . PHE A 1 84 ? -9.326 2.195 22.084 1.00 95.06 84 PHE A CA 1
ATOM 611 C C . PHE A 1 84 ? -8.490 1.300 21.161 1.00 95.06 84 PHE A C 1
ATOM 613 O O . PHE A 1 84 ? -8.415 1.551 19.962 1.00 95.06 84 PHE A O 1
ATOM 620 N N . SER A 1 85 ? -7.939 0.206 21.699 1.00 94.56 85 SER A N 1
ATOM 621 C CA . SER A 1 85 ? -7.114 -0.738 20.941 1.00 94.56 85 SER A CA 1
ATOM 622 C C . SER A 1 85 ? -7.868 -1.377 19.777 1.00 94.56 85 SER A C 1
ATOM 624 O O . SER A 1 85 ? -7.281 -1.550 18.715 1.00 94.56 85 SER A O 1
ATOM 626 N N . SER A 1 86 ? -9.160 -1.689 19.938 1.00 94.75 86 SER A N 1
ATOM 627 C CA . SER A 1 86 ? -9.971 -2.223 18.836 1.00 94.75 86 SER A CA 1
ATOM 628 C C . SER A 1 86 ? -10.193 -1.192 17.726 1.00 94.75 86 SER A C 1
ATOM 630 O O . SER A 1 86 ? -9.981 -1.515 16.562 1.00 94.75 86 SER A O 1
ATOM 632 N N . ARG A 1 87 ? -10.513 0.067 18.064 1.00 95.31 87 ARG A N 1
ATOM 633 C CA . ARG A 1 87 ? -10.671 1.157 17.082 1.00 95.31 87 ARG A CA 1
ATOM 634 C C . ARG A 1 87 ? -9.367 1.469 16.358 1.00 95.31 87 ARG A C 1
ATOM 636 O O . ARG A 1 87 ? -9.349 1.545 15.135 1.00 95.31 87 ARG A O 1
ATOM 643 N N . PHE A 1 88 ? -8.278 1.603 17.113 1.00 96.69 88 PHE A N 1
ATOM 644 C CA . PHE A 1 88 ? -6.949 1.827 16.555 1.00 96.69 88 PHE A CA 1
ATOM 645 C C . PHE A 1 88 ? -6.548 0.676 15.630 1.00 96.69 88 PHE A C 1
ATOM 647 O O . PHE A 1 88 ? -6.175 0.913 14.486 1.00 96.69 88 PHE A O 1
ATOM 654 N N . GLY A 1 89 ? -6.687 -0.567 16.100 1.00 96.06 89 GLY A N 1
ATOM 655 C CA . GLY A 1 89 ? -6.366 -1.760 15.322 1.00 96.06 89 GLY A CA 1
ATOM 656 C C . GLY A 1 89 ? -7.184 -1.865 14.037 1.00 96.06 89 GLY A C 1
ATOM 657 O O . GLY A 1 89 ? -6.631 -2.230 13.005 1.00 96.06 89 GLY A O 1
ATOM 658 N N . TYR A 1 90 ? -8.464 -1.485 14.068 1.00 96.00 90 TYR A N 1
ATOM 659 C CA . TYR A 1 90 ? -9.313 -1.440 12.878 1.00 96.00 90 TYR A CA 1
ATOM 660 C C . TYR A 1 90 ? -8.807 -0.425 11.847 1.00 96.00 90 TYR A C 1
ATOM 662 O O . TYR A 1 90 ? -8.609 -0.776 10.686 1.00 96.00 90 TYR A O 1
ATOM 670 N N . VAL A 1 91 ? -8.546 0.820 12.263 1.00 96.94 91 VAL A N 1
ATOM 671 C CA . VAL A 1 91 ? -8.045 1.867 11.356 1.00 96.94 91 VAL A CA 1
ATOM 672 C C . VAL A 1 91 ? -6.664 1.506 10.808 1.00 96.94 91 VAL A C 1
ATOM 674 O O . VAL A 1 91 ? -6.414 1.665 9.615 1.00 96.94 91 VAL A O 1
ATOM 677 N N . LEU A 1 92 ? -5.786 0.955 11.649 1.00 97.69 92 LEU A N 1
ATOM 678 C CA . LEU A 1 92 ? -4.477 0.476 11.223 1.00 97.69 92 LEU A CA 1
ATOM 679 C C . LEU A 1 92 ? -4.605 -0.653 10.191 1.00 97.69 92 LEU A C 1
ATOM 681 O O . LEU A 1 92 ? -3.937 -0.614 9.161 1.00 97.69 92 LEU A O 1
ATOM 685 N N . ALA A 1 93 ? -5.486 -1.630 10.423 1.00 97.00 93 ALA A N 1
ATOM 686 C CA . ALA A 1 93 ? -5.728 -2.721 9.481 1.00 97.00 93 ALA A CA 1
ATOM 687 C C . ALA A 1 93 ? -6.286 -2.220 8.138 1.00 97.00 93 ALA A C 1
ATOM 689 O O . ALA A 1 93 ? -5.876 -2.715 7.090 1.00 97.00 93 ALA A O 1
ATOM 690 N N . MET A 1 94 ? -7.153 -1.201 8.151 1.00 96.00 94 MET A N 1
ATOM 691 C CA . MET A 1 94 ? -7.600 -0.520 6.930 1.00 96.00 94 MET A CA 1
ATOM 692 C C . MET A 1 94 ? -6.444 0.174 6.203 1.00 96.00 94 MET A C 1
ATOM 694 O O . MET A 1 94 ? -6.359 0.081 4.982 1.00 96.00 94 MET A O 1
ATOM 698 N N . GLY A 1 95 ? -5.518 0.797 6.935 1.00 97.12 95 GLY A N 1
ATOM 699 C CA . GLY A 1 95 ? -4.286 1.343 6.365 1.00 97.12 95 GLY A CA 1
ATOM 700 C C . GLY A 1 95 ? -3.431 0.282 5.673 1.00 97.12 95 GLY A C 1
ATOM 701 O O . GLY A 1 95 ? -3.022 0.473 4.532 1.00 97.12 95 GLY A O 1
ATOM 702 N N . PHE A 1 96 ? -3.237 -0.878 6.310 1.00 97.94 96 PHE A N 1
ATOM 703 C CA . PHE A 1 96 ? -2.551 -2.019 5.690 1.00 97.94 96 PHE A CA 1
ATOM 704 C C . PHE A 1 96 ? -3.262 -2.526 4.439 1.00 97.94 96 PHE A C 1
ATOM 706 O O . PHE A 1 96 ? -2.600 -2.843 3.450 1.00 97.94 96 PHE A O 1
ATOM 713 N N . LEU A 1 97 ? -4.593 -2.602 4.457 1.00 97.25 97 LEU A N 1
ATOM 714 C CA . LEU A 1 97 ? -5.375 -2.986 3.288 1.00 97.25 97 LEU A CA 1
ATOM 715 C C . LEU A 1 97 ? -5.169 -1.995 2.137 1.00 97.25 97 LEU A C 1
ATOM 717 O O . LEU A 1 97 ? -4.908 -2.431 1.020 1.00 97.25 97 LEU A O 1
ATOM 721 N N . ILE A 1 98 ? -5.253 -0.690 2.408 1.00 96.44 98 ILE A N 1
ATOM 722 C CA . ILE A 1 98 ? -5.110 0.368 1.399 1.00 96.44 98 ILE A CA 1
ATOM 723 C C . ILE A 1 98 ? -3.697 0.385 0.819 1.00 96.44 98 ILE A C 1
ATOM 725 O O . ILE A 1 98 ? -3.569 0.316 -0.398 1.00 96.44 98 ILE A O 1
ATOM 729 N N . ALA A 1 99 ? -2.658 0.372 1.657 1.00 97.44 99 ALA A N 1
ATOM 730 C CA . ALA A 1 99 ? -1.266 0.329 1.201 1.00 97.44 99 ALA A CA 1
ATOM 731 C C . ALA A 1 99 ? -0.986 -0.941 0.376 1.00 97.44 99 ALA A C 1
ATOM 733 O O . ALA A 1 99 ? -0.357 -0.909 -0.679 1.00 97.44 99 ALA A O 1
ATOM 734 N N . THR A 1 100 ? -1.525 -2.091 0.802 1.00 97.50 100 THR A N 1
ATOM 735 C CA . THR A 1 100 ? -1.386 -3.349 0.050 1.00 97.50 100 THR A CA 1
ATOM 736 C C . THR A 1 100 ? -2.137 -3.302 -1.270 1.00 97.50 100 THR A C 1
ATOM 738 O O . THR A 1 100 ? -1.622 -3.768 -2.280 1.00 97.50 100 THR A O 1
ATOM 741 N N . TRP A 1 101 ? -3.343 -2.751 -1.297 1.00 97.50 101 TRP A N 1
ATOM 742 C CA . TRP A 1 101 ? -4.120 -2.634 -2.523 1.00 97.50 101 TRP A CA 1
ATOM 743 C C . TRP A 1 101 ? -3.474 -1.652 -3.510 1.00 97.50 101 TRP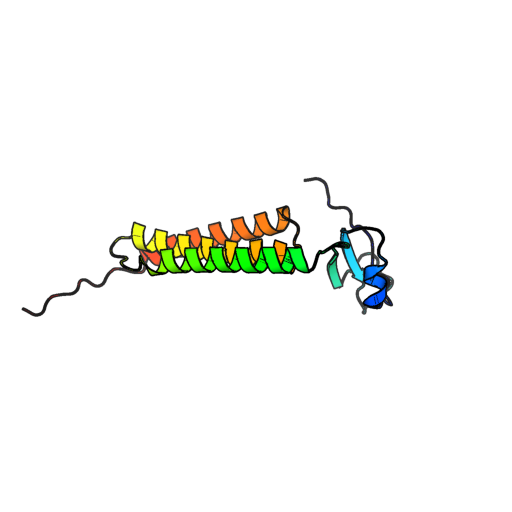 A C 1
ATOM 745 O O . TRP A 1 101 ? -3.302 -1.993 -4.679 1.00 97.50 101 TRP A O 1
ATOM 755 N N . ALA A 1 102 ? -3.063 -0.476 -3.040 1.00 96.81 102 ALA A N 1
ATOM 756 C CA . ALA A 1 102 ? -2.501 0.577 -3.871 1.00 96.81 102 ALA A CA 1
ATOM 757 C C . ALA A 1 102 ? -1.071 0.251 -4.319 1.00 96.81 102 ALA A C 1
ATOM 759 O O . ALA A 1 102 ? -0.826 0.110 -5.513 1.00 96.81 102 ALA A O 1
ATOM 760 N N . ASP A 1 103 ? -0.122 0.075 -3.397 1.00 96.88 103 ASP A N 1
ATOM 761 C CA . ASP A 1 103 ? 1.301 0.032 -3.755 1.00 96.88 103 ASP A CA 1
ATOM 762 C C . ASP A 1 103 ? 1.730 -1.297 -4.366 1.00 96.88 103 ASP A C 1
ATOM 764 O O . ASP A 1 103 ? 2.458 -1.315 -5.360 1.00 96.88 103 ASP A O 1
ATOM 768 N N . VAL A 1 104 ? 1.233 -2.424 -3.843 1.00 95.62 104 VAL A N 1
ATOM 769 C CA . VAL A 1 104 ? 1.476 -3.728 -4.487 1.00 95.62 104 VAL A CA 1
ATOM 770 C C . VAL A 1 104 ? 0.734 -3.794 -5.822 1.00 95.62 104 VAL A C 1
ATOM 772 O O . VAL A 1 104 ? 1.273 -4.315 -6.800 1.00 95.62 104 VAL A O 1
ATOM 775 N N . GLY A 1 105 ? -0.456 -3.188 -5.901 1.00 96.00 105 GLY A N 1
ATOM 776 C CA . GLY A 1 105 ? -1.168 -2.996 -7.161 1.00 96.00 105 GLY A CA 1
ATOM 777 C C . GLY A 1 105 ? -0.319 -2.221 -8.167 1.00 96.00 105 GLY A C 1
ATOM 778 O O . GLY A 1 105 ? -0.138 -2.677 -9.294 1.00 96.00 105 GLY A O 1
ATOM 779 N N . ASN A 1 106 ? 0.295 -1.115 -7.751 1.00 93.94 106 ASN A N 1
ATOM 780 C CA . ASN A 1 106 ? 1.172 -0.314 -8.601 1.00 93.94 106 ASN A CA 1
ATOM 781 C C . ASN A 1 106 ? 2.388 -1.106 -9.100 1.00 93.94 106 ASN A C 1
ATOM 783 O O . ASN A 1 106 ? 2.807 -0.938 -10.244 1.00 93.94 106 ASN A O 1
ATOM 787 N N . MET A 1 107 ? 2.940 -2.015 -8.297 1.00 93.38 107 MET A N 1
ATOM 788 C CA . MET A 1 107 ? 4.024 -2.904 -8.736 1.00 93.38 107 MET A CA 1
ATOM 789 C C . MET A 1 107 ? 3.566 -3.929 -9.786 1.00 93.38 107 MET A C 1
ATOM 791 O O . MET A 1 107 ? 4.320 -4.261 -10.706 1.00 93.38 107 MET A O 1
ATOM 795 N N . ILE A 1 108 ? 2.341 -4.443 -9.661 1.00 93.88 108 ILE A N 1
ATOM 796 C CA . ILE A 1 108 ? 1.784 -5.440 -10.583 1.00 93.88 108 ILE A CA 1
ATOM 797 C C . ILE A 1 108 ? 1.369 -4.782 -11.900 1.00 93.88 108 ILE A C 1
ATOM 799 O O . ILE A 1 108 ? 1.837 -5.200 -12.959 1.00 93.88 108 ILE A O 1
ATOM 803 N N . TRP A 1 109 ? 0.526 -3.753 -11.818 1.00 91.88 109 TRP A N 1
ATOM 804 C CA . TRP A 1 109 ? -0.149 -3.117 -12.950 1.00 91.88 109 TRP A CA 1
ATOM 805 C C . TRP A 1 109 ? 0.720 -2.084 -13.660 1.00 91.88 109 TRP A C 1
ATOM 807 O O . TRP A 1 109 ? 0.771 -2.056 -14.885 1.00 91.88 109 TRP A O 1
ATOM 817 N N . TRP A 1 110 ? 1.433 -1.265 -12.887 1.00 89.25 110 TRP A N 1
ATOM 818 C CA . TRP A 1 110 ? 2.213 -0.130 -13.395 1.00 89.25 110 TRP A CA 1
ATOM 819 C C . TRP A 1 110 ? 3.719 -0.351 -13.296 1.00 89.25 110 TRP A C 1
ATOM 821 O O . TRP A 1 110 ? 4.504 0.527 -13.641 1.00 89.25 110 TRP A O 1
ATOM 831 N N . HIS A 1 111 ? 4.133 -1.526 -12.818 1.00 88.69 111 HIS A N 1
ATOM 832 C CA . HIS A 1 111 ? 5.535 -1.901 -12.677 1.00 88.69 111 HIS A CA 1
ATOM 833 C C . HIS A 1 111 ? 6.374 -0.903 -11.885 1.00 88.69 111 HIS A C 1
ATOM 835 O O . HIS A 1 111 ? 7.565 -0.746 -12.151 1.00 88.69 111 HIS A O 1
ATOM 841 N N . TYR A 1 112 ? 5.765 -0.268 -10.883 1.00 87.75 112 TYR A N 1
ATOM 842 C CA . TYR A 1 112 ? 6.481 0.639 -10.000 1.00 87.75 112 TYR A CA 1
ATOM 843 C C . TYR A 1 112 ? 7.713 -0.046 -9.395 1.00 87.75 112 TYR A C 1
ATOM 845 O O . TYR A 1 112 ? 7.625 -1.206 -8.969 1.00 87.75 112 TYR A O 1
ATOM 853 N N . PRO A 1 113 ? 8.863 0.651 -9.328 1.00 87.19 113 PRO A N 1
ATOM 854 C CA . PRO A 1 113 ? 10.048 0.115 -8.681 1.00 87.19 113 PRO A CA 1
ATOM 855 C C . PRO A 1 113 ? 9.728 -0.316 -7.239 1.00 87.19 113 PRO A C 1
ATOM 857 O O . PRO A 1 113 ? 9.170 0.488 -6.488 1.00 87.19 113 PRO A O 1
ATOM 860 N N . PRO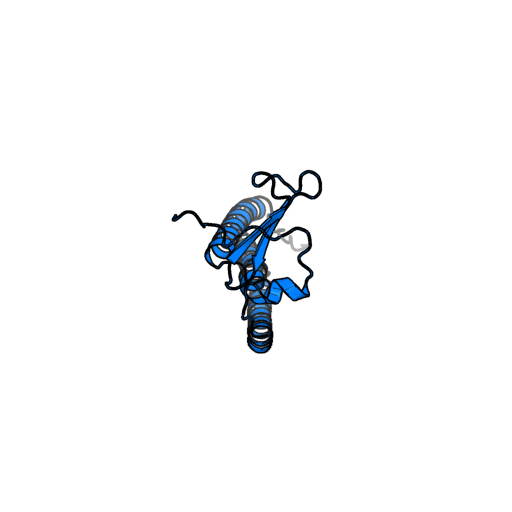 A 1 114 ? 10.114 -1.531 -6.802 1.00 89.44 114 PRO A N 1
ATOM 861 C CA . PRO A 1 114 ? 9.772 -2.035 -5.469 1.00 89.44 114 PRO A CA 1
ATOM 862 C C . PRO A 1 114 ? 10.230 -1.122 -4.327 1.00 89.44 114 PRO A C 1
ATOM 864 O O . PRO A 1 114 ? 9.558 -1.014 -3.310 1.00 89.44 114 PRO A O 1
ATOM 867 N N . VAL A 1 115 ? 11.365 -0.438 -4.503 1.00 89.50 115 VAL A N 1
ATOM 868 C CA . VAL A 1 115 ? 11.879 0.529 -3.522 1.00 89.50 115 VAL A CA 1
ATOM 869 C C . VAL A 1 115 ? 10.940 1.729 -3.388 1.00 89.50 115 VAL A C 1
ATOM 871 O O . VAL A 1 115 ? 10.656 2.158 -2.276 1.00 89.50 115 VAL A O 1
ATOM 874 N N . TRP A 1 116 ? 10.435 2.248 -4.509 1.00 87.31 116 TRP A N 1
ATOM 875 C CA . TRP A 1 116 ? 9.505 3.376 -4.523 1.00 87.31 116 TRP A CA 1
ATOM 876 C C . TRP A 1 116 ? 8.150 2.992 -3.927 1.00 87.31 116 TRP A C 1
ATOM 878 O O . TRP A 1 116 ? 7.658 3.668 -3.027 1.00 87.31 116 TRP A O 1
ATOM 888 N N . ALA A 1 117 ? 7.606 1.848 -4.352 1.00 92.94 117 ALA A N 1
ATOM 889 C CA . ALA A 1 117 ? 6.394 1.284 -3.767 1.00 92.94 117 ALA A CA 1
ATOM 890 C C . ALA A 1 117 ? 6.558 1.035 -2.258 1.00 92.94 117 ALA A C 1
ATOM 892 O O . ALA A 1 117 ? 5.658 1.334 -1.488 1.00 92.94 117 ALA A O 1
ATOM 893 N N . GLY A 1 118 ? 7.729 0.571 -1.810 1.00 94.56 118 GLY A N 1
ATOM 894 C CA . GLY A 1 118 ? 8.033 0.398 -0.390 1.00 94.56 118 GLY A CA 1
ATOM 895 C C . GLY A 1 118 ? 8.036 1.707 0.407 1.00 94.56 118 GLY A C 1
ATOM 896 O O . GLY A 1 118 ? 7.579 1.717 1.549 1.00 94.56 118 GLY A O 1
ATOM 897 N N . PHE A 1 119 ? 8.506 2.815 -0.178 1.00 95.94 119 PHE A N 1
ATOM 898 C CA . PHE A 1 119 ? 8.434 4.134 0.463 1.00 95.94 119 PHE A CA 1
ATOM 899 C C . PHE A 1 119 ? 6.998 4.622 0.621 1.00 95.94 119 PHE A C 1
ATOM 901 O O . PHE A 1 119 ? 6.642 5.078 1.705 1.00 95.94 119 PHE A O 1
ATOM 908 N N . HIS A 1 120 ? 6.185 4.502 -0.429 1.00 96.19 120 HIS A N 1
ATOM 909 C CA . HIS A 1 120 ? 4.767 4.856 -0.377 1.00 96.19 120 HIS A CA 1
ATOM 910 C C . HIS A 1 120 ? 4.014 3.978 0.620 1.00 96.19 120 HIS A C 1
ATOM 912 O O . HIS A 1 120 ? 3.341 4.503 1.499 1.00 96.19 120 HIS A O 1
ATOM 918 N N . TYR A 1 121 ? 4.268 2.670 0.597 1.00 97.62 121 TYR A N 1
ATOM 919 C CA . TYR A 1 121 ? 3.678 1.732 1.542 1.00 97.62 121 TYR A CA 1
ATOM 920 C C . TYR A 1 121 ? 3.998 2.131 2.983 1.00 97.62 121 TYR A C 1
ATOM 922 O O . TYR A 1 121 ? 3.109 2.238 3.822 1.00 97.62 121 TYR A O 1
ATOM 930 N N . ALA A 1 122 ? 5.270 2.401 3.295 1.00 97.56 122 ALA A N 1
ATOM 931 C CA . ALA A 1 122 ? 5.668 2.834 4.631 1.00 97.56 122 ALA A CA 1
ATOM 932 C C . ALA A 1 122 ? 5.028 4.177 5.021 1.00 97.56 122 ALA A C 1
ATOM 934 O O . ALA A 1 122 ? 4.568 4.329 6.154 1.00 97.56 122 ALA A O 1
ATOM 935 N N . TYR A 1 123 ? 4.982 5.133 4.092 1.00 97.50 123 TYR A N 1
ATOM 936 C CA . TYR A 1 123 ? 4.330 6.424 4.292 1.00 97.50 123 TYR A CA 1
ATOM 937 C C . TYR A 1 123 ? 2.835 6.268 4.599 1.00 97.50 123 TYR A C 1
ATOM 939 O O . TYR A 1 123 ? 2.345 6.872 5.557 1.00 97.50 123 TYR A O 1
ATOM 947 N N . ASP A 1 124 ? 2.130 5.418 3.858 1.00 97.19 124 ASP A N 1
ATOM 948 C CA . ASP A 1 124 ? 0.713 5.139 4.058 1.00 97.19 124 ASP A CA 1
ATOM 949 C C . ASP A 1 124 ? 0.479 4.477 5.416 1.00 97.19 124 ASP A C 1
ATOM 951 O O . ASP A 1 124 ? -0.347 4.954 6.193 1.00 97.19 124 ASP A O 1
ATOM 955 N N . ILE A 1 125 ? 1.253 3.447 5.778 1.00 98.06 125 ILE A N 1
ATOM 956 C CA . ILE A 1 125 ? 1.135 2.802 7.096 1.00 98.06 125 ILE A CA 1
ATOM 957 C C . ILE A 1 125 ? 1.369 3.804 8.231 1.00 98.06 125 ILE A C 1
ATOM 959 O O . ILE A 1 125 ? 0.614 3.808 9.206 1.00 98.06 125 ILE A O 1
ATOM 963 N N . LEU A 1 126 ? 2.379 4.671 8.127 1.00 98.25 126 LEU A N 1
ATOM 964 C CA . LEU A 1 126 ? 2.647 5.698 9.137 1.00 98.25 126 LEU A CA 1
ATOM 965 C C . LEU A 1 126 ? 1.505 6.718 9.222 1.00 98.25 126 LEU A C 1
ATOM 967 O O . LEU A 1 126 ? 1.048 7.039 10.322 1.00 98.25 126 LEU A O 1
ATOM 971 N N . SER A 1 127 ? 0.999 7.178 8.080 1.00 98.00 127 SER A N 1
ATOM 972 C CA . SER A 1 127 ? -0.115 8.127 8.006 1.00 98.00 127 SER A CA 1
ATOM 973 C C . SER A 1 127 ? -1.389 7.542 8.617 1.00 98.00 127 SER A C 1
ATOM 975 O O . SER A 1 127 ? -2.030 8.179 9.456 1.00 98.00 127 SER A O 1
ATOM 977 N N . TRP A 1 128 ? -1.712 6.290 8.289 1.00 98.12 128 TRP A N 1
ATOM 978 C CA . TRP A 1 128 ? -2.847 5.564 8.857 1.00 98.12 128 TRP A CA 1
ATOM 979 C C . TRP A 1 128 ? -2.659 5.217 10.332 1.00 98.12 128 TRP A C 1
ATOM 981 O O . TRP A 1 128 ? -3.634 5.201 11.081 1.00 98.12 128 TRP A O 1
ATOM 991 N N . THR A 1 129 ? -1.424 5.003 10.786 1.00 98.44 129 THR A N 1
ATOM 992 C CA . THR A 1 129 ? -1.118 4.839 12.212 1.00 98.44 129 THR A CA 1
ATOM 993 C C . THR A 1 129 ? -1.464 6.114 12.978 1.00 98.44 129 THR A C 1
ATOM 995 O O . THR A 1 129 ? -2.184 6.057 13.975 1.00 98.44 129 THR A O 1
ATOM 998 N N . LEU A 1 130 ? -1.010 7.276 12.498 1.00 98.44 130 LEU A N 1
ATOM 999 C CA . LEU A 1 130 ? -1.321 8.567 13.117 1.00 98.44 130 LEU A CA 1
ATOM 1000 C C . LEU A 1 130 ? -2.826 8.857 13.082 1.00 98.44 130 LEU A C 1
ATOM 1002 O O . LEU A 1 130 ? -3.409 9.201 14.111 1.00 98.44 130 LEU A O 1
ATOM 1006 N N . ALA A 1 131 ? -3.472 8.647 11.933 1.00 97.75 131 ALA A N 1
ATOM 1007 C CA . ALA A 1 131 ? -4.918 8.793 11.798 1.00 97.75 131 ALA A CA 1
ATOM 1008 C C . ALA A 1 131 ? -5.671 7.864 12.761 1.00 97.75 131 ALA A C 1
ATOM 1010 O O . ALA A 1 131 ? -6.597 8.297 13.440 1.00 97.75 131 ALA A O 1
ATOM 1011 N N . GLY A 1 132 ? -5.242 6.607 12.886 1.00 97.50 132 GLY A N 1
ATOM 1012 C CA . GLY A 1 132 ? -5.829 5.629 13.794 1.00 97.50 132 GLY A CA 1
ATOM 1013 C C . GLY A 1 132 ? -5.725 6.035 15.255 1.00 97.50 132 GLY A C 1
ATOM 1014 O O . GLY A 1 132 ? -6.701 5.884 15.987 1.00 97.50 132 GLY A O 1
ATOM 1015 N N . LEU A 1 133 ? -4.582 6.574 15.687 1.00 98.31 133 LEU A N 1
ATOM 1016 C CA . LEU A 1 133 ? -4.413 7.075 17.055 1.00 98.31 133 LEU A CA 1
ATOM 1017 C C . LEU A 1 133 ? -5.385 8.223 17.345 1.00 98.31 133 LEU A C 1
ATOM 1019 O O . LEU A 1 133 ? -6.055 8.212 18.378 1.00 98.31 133 LEU A O 1
ATOM 1023 N N . LEU A 1 134 ? -5.503 9.176 16.415 1.00 98.06 134 LEU A N 1
ATOM 1024 C CA . LEU A 1 134 ? -6.423 10.308 16.537 1.00 98.06 134 LEU A CA 1
ATOM 1025 C C . LEU A 1 134 ? -7.884 9.843 16.561 1.00 98.06 134 LEU A C 1
ATOM 1027 O O . LEU A 1 134 ? -8.633 10.195 17.470 1.00 98.06 134 LEU A O 1
ATOM 1031 N N . ILE A 1 135 ? -8.284 9.003 15.606 1.00 96.31 135 ILE A N 1
ATOM 1032 C CA . ILE A 1 135 ? -9.652 8.486 15.492 1.00 96.31 135 ILE A CA 1
ATOM 1033 C C . ILE A 1 135 ? -10.026 7.664 16.730 1.00 96.31 135 ILE A C 1
ATOM 1035 O O . ILE A 1 135 ? -11.100 7.861 17.295 1.00 96.31 135 ILE A O 1
ATOM 1039 N N . ALA A 1 136 ? -9.147 6.777 17.199 1.00 96.06 136 ALA A N 1
ATOM 1040 C CA . ALA A 1 136 ? -9.415 5.945 18.370 1.00 96.06 136 ALA A CA 1
ATOM 1041 C C . ALA A 1 136 ? -9.548 6.756 19.669 1.00 96.06 136 ALA A C 1
ATOM 1043 O O . ALA A 1 136 ? -10.293 6.338 20.566 1.00 96.06 136 ALA A O 1
ATOM 1044 N N . ALA A 1 137 ? -8.845 7.893 19.762 1.00 96.06 137 ALA A N 1
ATOM 1045 C CA . ALA A 1 137 ? -8.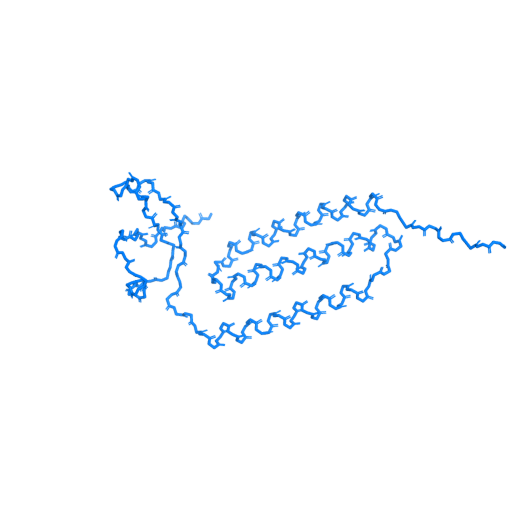913 8.824 20.887 1.00 96.06 137 ALA A CA 1
ATOM 1046 C C . ALA A 1 137 ? -10.190 9.678 20.870 1.00 96.06 137 ALA A C 1
ATOM 1048 O O . ALA A 1 137 ? -10.764 9.941 21.927 1.00 96.06 137 ALA A O 1
ATOM 1049 N N . ILE A 1 138 ? -10.631 10.104 19.683 1.00 96.62 138 ILE A N 1
ATOM 1050 C CA . ILE A 1 138 ? -11.797 10.980 19.510 1.00 96.62 138 ILE A CA 1
ATOM 1051 C C . ILE A 1 138 ? -13.102 10.183 19.589 1.00 96.62 138 ILE A C 1
ATOM 1053 O O . ILE A 1 138 ? -14.028 10.583 20.296 1.00 96.62 138 ILE A O 1
ATOM 1057 N N . ILE A 1 139 ? -13.186 9.051 18.887 1.00 91.94 139 ILE A N 1
ATOM 1058 C CA . ILE A 1 139 ? -14.404 8.241 18.825 1.00 91.94 139 ILE A CA 1
ATOM 1059 C C . ILE A 1 139 ? -14.533 7.424 20.112 1.00 91.94 139 ILE A C 1
ATOM 1061 O O . ILE A 1 139 ? -13.698 6.567 20.413 1.00 91.94 139 ILE A O 1
ATOM 1065 N N . LYS A 1 140 ? -15.607 7.669 20.865 1.00 86.88 140 LYS A N 1
ATOM 1066 C CA . LYS A 1 140 ? -15.972 6.915 22.070 1.00 86.88 140 LYS A CA 1
ATOM 1067 C C . LYS A 1 140 ? -17.134 5.968 21.748 1.00 86.88 140 LYS A C 1
ATOM 1069 O O . LYS A 1 140 ? -17.991 6.349 20.956 1.00 86.88 140 LYS A O 1
ATOM 1074 N N . PRO A 1 141 ? -17.177 4.755 22.324 1.00 83.19 141 PRO A N 1
ATOM 1075 C CA . PRO A 1 141 ? -18.333 3.879 22.174 1.00 83.19 141 PRO A CA 1
ATOM 1076 C C . PRO A 1 141 ? -19.561 4.543 22.786 1.00 83.19 141 PRO A C 1
ATOM 1078 O O . PRO A 1 141 ? -19.463 5.121 23.871 1.00 83.19 141 PRO A O 1
ATOM 1081 N N . GLU A 1 142 ? -20.709 4.416 22.132 1.00 79.38 142 GLU A N 1
ATOM 1082 C CA . GLU A 1 142 ? -21.978 4.711 22.785 1.00 79.38 142 GLU A CA 1
ATOM 1083 C C . GLU A 1 142 ? -22.217 3.659 23.872 1.00 79.38 142 GLU A C 1
ATOM 1085 O O . GLU A 1 142 ? -22.271 2.455 23.608 1.00 79.38 142 GLU A O 1
ATOM 1090 N N . THR A 1 143 ? -22.334 4.105 25.120 1.00 68.94 143 THR A N 1
ATOM 1091 C CA . THR A 1 143 ? -22.968 3.307 26.167 1.00 68.94 143 THR A CA 1
ATOM 1092 C C . THR A 1 143 ? -24.437 3.198 25.795 1.00 68.94 143 THR A C 1
ATOM 1094 O O . THR A 1 143 ? -25.179 4.164 25.940 1.00 68.94 143 THR A O 1
ATOM 1097 N N . ALA A 1 144 ? -24.852 2.043 25.277 1.00 61.84 144 ALA A N 1
ATOM 1098 C CA . ALA A 1 144 ? -26.265 1.739 25.125 1.00 61.84 144 ALA A CA 1
ATOM 1099 C C . ALA A 1 144 ? -26.892 1.692 26.529 1.00 61.84 144 ALA A C 1
ATOM 1101 O O . ALA A 1 144 ? -26.791 0.681 27.226 1.00 61.84 144 ALA A O 1
ATOM 1102 N N . GLU A 1 145 ? -27.476 2.803 26.979 1.00 57.59 145 GLU A N 1
ATOM 1103 C CA . GLU A 1 145 ? -28.349 2.799 28.148 1.00 57.59 145 GLU A CA 1
ATOM 1104 C C . GLU A 1 145 ? -29.580 1.962 27.787 1.00 57.59 145 GLU A C 1
ATOM 1106 O O . GLU A 1 145 ? -30.354 2.313 26.896 1.00 57.59 145 GLU A O 1
ATOM 1111 N N . LEU A 1 146 ? -29.724 0.801 28.427 1.00 61.03 146 LEU A N 1
ATOM 1112 C CA . LEU A 1 146 ? -30.943 0.008 28.321 1.00 61.03 146 LEU A CA 1
ATOM 1113 C C . LEU A 1 146 ? -32.101 0.838 28.898 1.00 61.03 146 LEU A C 1
ATOM 1115 O O . LEU A 1 146 ? -31.964 1.319 30.026 1.00 61.03 146 LEU A O 1
ATOM 1119 N N . PRO A 1 147 ? -33.226 1.006 28.177 1.00 59.84 147 PRO A N 1
ATOM 1120 C CA . PRO A 1 147 ? -34.409 1.611 28.768 1.00 59.84 147 PRO A CA 1
ATOM 1121 C C . PRO A 1 147 ? -34.869 0.734 29.939 1.00 59.84 147 PRO A C 1
ATOM 1123 O O . PRO A 1 147 ? -35.075 -0.470 29.771 1.00 59.84 147 PRO A O 1
ATOM 1126 N N . SER A 1 148 ? -34.945 1.352 31.120 1.00 67.19 148 SER A N 1
ATOM 1127 C CA . SER A 1 148 ? -35.433 0.763 32.374 1.00 67.19 148 SER A CA 1
ATOM 1128 C C . SER A 1 148 ? -36.862 0.251 32.268 1.00 67.19 148 SER A C 1
ATOM 1130 O O . SER A 1 148 ? -37.681 1.009 31.694 1.00 67.19 148 SER A O 1
#

pLDDT: mean 83.72, std 14.9, range [41.44, 98.44]

Radius of gyration: 22.28 Å; chains: 1; bounding box: 59×39×64 Å

Foldseek 3Di:
DPPFDFPEEDQQPCDPVCLLVDPAWGKYFYADPVCRPDPPDGPDIATDDNDQDPVQLVVQLVVLVVVLVVLVVVLVVLPPQQALCSQLVSLLSVLQSCLSCPLVNCCSPVVPDPVVSVVVSVVSSVVSNVVSNVCSVPDHDDPPDDDD

=== Feature glossary ===
A reading guide for the features in this record.

Start from the sequence.

  · This is the polypeptide sequence — one letter per residue, N-terminus first. Length ranges from a few dozen residues for small domains to over a thousand for large multi-domain proteins.

Fold it, and you get atomic coordinates and the backbone conformation that goes with them.

  · Structure coordinates are given as an mmCIF _atom_site loop: one row per atom with element, residue name, chain id, sequence number, and x/y/z position in Å. Only the four main-chain atoms per residue are included here; side chains are omitted to keep the record compact.

  · Backbone dihedral angles. Every residue except chain termini has a φ (preceding-C → N → Cα → C) and a ψ (N → Cα → C → next-N). They are reported in degrees following the IUPAC sign convention. Secondary structure is essentially a statement about which (φ, ψ) basin each residue occupies.

  · The SS8 string is DSSP's per-residue secondary-structure call. α-helix (H) means an i→i+4 H-bond ladder; β-strand (E) means the residue participates in a β-sheet; 3₁₀ (G) and π (I) are tighter and wider helices; T/S are turns/bends; '-' is loop.

  · SS3 is a coarse helix/strand/coil call (letters a/b/c) made by the P-SEA algorithm from inter-Cα distances and dihedrals. It is less detailed than DSSP but needs only Cα positions.

Summarize the fold with a handful of shape descriptors and a per-residue structural alphabet.

  · Radius of gyration (Rg) is the root-mean-square distance of Cα atoms from their centroid — a single number for overall size and compactness. A globular domain of N residues has Rg ≈ 2.2·N^0.38 Å; an extended or disordered chain has a much larger Rg. The Cα contact count is the number of residue pairs whose Cα atoms are within 8 Å and are more than four positions apart in sequence — a standard proxy for tertiary packing density. The bounding box is the smallest axis-aligned box enclosing all Cα atoms.

  · The Foldseek 3Di string encodes local tertiary geometry as a 20-letter alphabet — one character per residue — derived from the relative positions of nearby Cα atoms. Unlike the amino-acid sequence, 3Di is a direct function of the 3D structure, so two proteins with the same fold have similar 3Di strings even at low sequence identity.

  · Solvent-accessible surface area (SASA) is the area in Å² traced out by the centre of a 1.4 Å probe sphere (a water molecule) rolled over the protein's van der Waals surface (Shrake–Rupley / Lee–Richards construction). Buried residues have near-zero SASA; fully exposed residues can exceed 200 Å². The total SASA scales roughly with the number of surface residues.

Ask how reliable the model is.

  · pLDDT (predicted Local Distance Difference Test) is AlphaFold's per-residue confidence score, ranging from 0 to 100. Values above 90 indicate high confidence (typically well-packed cores); 70–90 is confident; 50–70 low confidence; below 50 usually means the region is disordered or the prediction is unreliable there. AlphaFold stores pLDDT in the mmCIF B-factor column.

  · B-factor (Debye–Waller factor) reflects atomic displacement in the crystal lattice. It is an experimental observable (units Å²), not a prediction; low values mean the atom is pinned down, high values mean it moves or is heterogeneous across the crystal.

  · Predicted Aligned Error (PAE) is an AlphaFold confidence matrix: entry (i, j) is the expected error in the position of residue j, in ångströms, when the prediction is superimposed on the true structure at residue i. Low PAE within a block of residues means that block is internally rigid and well-predicted; high PAE between two blocks means their relative placement is uncertain even if each block individually is confident.

Place it in context: what it resembles, what it is annotated as, and how it looks.

  · Nearest PDB neighbors are the top structural matches found by Foldseek when searching this structure against the entire Protein Data Bank. Each hit reports a TM-score (0 to 1; >0.5 almost always implies the same fold) and an E-value. These are *structural* homologs — they may share no detectable sequence similarity.

  · Functional annotations link the protein to curated databases. InterPro entries identify conserved domains and families by matching the sequence against member-database signatures (Pfam, PROSITE, CDD, …). Gene Ontology (GO) terms describe molecular function, biological process, and cellular component in a controlled vocabulary. CATH places the structure in a hierarchical fold classification (Class/Architecture/Topology/Homologous-superfamily). The organism is the source species.

  · Three diagnostic plots accompany the record. The Cα contact map visualizes the tertiary structure as a 2D adjacency matrix (8 Å cutoff, sequence-local contacts suppressed). The Ramachandran plot shows the distribution of backbone (φ, ψ) torsions, with points in the α and β basins reflecting secondary structure content. The PAE plot shows AlphaFold's inter-residue confidence as a color matrix.

  · Six rendered views show the 3D structure from the faces of a cube — i.e. along ±x, ±y, ±z. Rendering representation is drawn randomly per protein from cartoon (secondary-structure ribbons), sticks (backbone bonds), or molecular surface; coloring is either N→C rainbow (blue at the N-terminus through red at the C-terminus) or one color per chain.